Protein AF-A0A2V8GBH7-F1 (afdb_monomer)

Secondary structure (DSSP, 8-state):
--EEEEEEEEE-TTS-EEEEEEETTS-EEEEEEE--TT---TT--TT-B-GGGS-S--------------

Foldseek 3Di:
DAFPDWDDWDQDPQRWIWTWTQGPVRAIWIFGQGDDPSRPDPQRDHGDTDPVPRPPDPPPPPPPDDDDDD

Sequence (70 aa):
MRILRGLSSRLLPCGCLAGIYETYDGNVVTILDERDETCRDRRHVNGNVLPDLCPARASQSRADSTRADR

Structure (mmCIF, N/CA/C/O backbone):
data_AF-A0A2V8GBH7-F1
#
_entry.id   AF-A0A2V8GBH7-F1
#
loop_
_atom_site.group_PDB
_atom_site.id
_atom_site.type_symbol
_atom_site.label_atom_id
_atom_site.label_alt_id
_atom_site.label_comp_id
_atom_site.label_asym_id
_atom_site.label_entity_id
_atom_site.label_seq_id
_atom_site.pdbx_PDB_ins_code
_atom_site.Cartn_x
_atom_site.Cartn_y
_atom_site.Cartn_z
_atom_site.occupancy
_atom_site.B_iso_or_equiv
_atom_site.auth_seq_id
_atom_site.auth_comp_id
_atom_site.auth_asym_id
_atom_site.auth_atom_id
_atom_site.pdbx_PDB_model_num
ATOM 1 N N . MET A 1 1 ? -12.458 8.716 3.808 1.00 80.12 1 MET A N 1
ATOM 2 C CA . MET A 1 1 ? -11.481 8.203 4.795 1.00 80.12 1 MET A CA 1
ATOM 3 C C . MET A 1 1 ? -10.602 9.356 5.252 1.00 80.12 1 MET A C 1
ATOM 5 O O . MET A 1 1 ? -10.221 10.160 4.412 1.00 80.12 1 MET A O 1
ATOM 9 N N . ARG A 1 2 ? -10.297 9.456 6.550 1.00 92.31 2 ARG A N 1
ATOM 10 C CA . ARG A 1 2 ? -9.304 10.402 7.084 1.00 92.31 2 ARG A CA 1
ATOM 11 C C . ARG A 1 2 ? -8.244 9.628 7.861 1.00 92.31 2 ARG A C 1
ATOM 13 O O . ARG A 1 2 ? -8.596 8.795 8.695 1.00 92.31 2 ARG A O 1
ATOM 20 N N . ILE A 1 3 ? -6.979 9.900 7.568 1.00 93.44 3 ILE A N 1
ATOM 21 C CA . ILE A 1 3 ? -5.828 9.256 8.206 1.00 93.44 3 ILE A CA 1
ATOM 22 C C . ILE A 1 3 ? -5.537 9.973 9.525 1.00 93.44 3 ILE A C 1
ATOM 24 O O . ILE A 1 3 ? -5.417 11.194 9.537 1.00 93.44 3 ILE A O 1
ATOM 28 N N . LEU A 1 4 ? -5.431 9.208 10.610 1.00 95.62 4 LEU A N 1
ATOM 29 C CA . LEU A 1 4 ? -5.004 9.683 11.923 1.00 95.62 4 LEU A CA 1
ATOM 30 C C . LEU A 1 4 ? -3.474 9.730 12.008 1.00 95.62 4 LEU A C 1
ATOM 32 O O . LEU A 1 4 ? -2.909 10.756 12.374 1.00 95.62 4 LEU A O 1
ATOM 36 N N . ARG A 1 5 ? -2.800 8.619 11.675 1.00 95.62 5 ARG A N 1
ATOM 37 C CA . ARG A 1 5 ? -1.332 8.509 11.692 1.00 95.62 5 ARG A CA 1
ATOM 38 C C . ARG A 1 5 ? -0.821 7.428 10.742 1.00 95.62 5 ARG A C 1
ATOM 40 O O . ARG A 1 5 ? -1.532 6.469 10.446 1.00 95.62 5 ARG A O 1
ATOM 47 N N . GLY A 1 6 ? 0.431 7.569 10.312 1.00 95.69 6 GLY A N 1
ATOM 48 C CA . GLY A 1 6 ? 1.191 6.482 9.692 1.00 95.69 6 GLY A CA 1
ATOM 49 C C . GLY A 1 6 ? 1.702 5.507 10.750 1.00 95.69 6 GLY A C 1
ATOM 50 O O . GLY A 1 6 ? 2.143 5.932 11.817 1.00 95.69 6 GLY A O 1
ATOM 51 N N . LEU A 1 7 ? 1.615 4.210 10.463 1.00 95.25 7 LEU A N 1
ATOM 52 C CA . LEU A 1 7 ? 2.100 3.136 11.332 1.00 95.25 7 LEU A CA 1
ATOM 53 C C . LEU A 1 7 ? 3.429 2.573 10.825 1.00 95.25 7 LEU A C 1
ATOM 55 O O . LEU A 1 7 ? 4.374 2.423 11.594 1.00 95.25 7 LEU A O 1
ATOM 59 N N . SER A 1 8 ? 3.504 2.263 9.534 1.00 95.00 8 SER A N 1
ATOM 60 C CA . SER A 1 8 ? 4.705 1.748 8.874 1.00 95.00 8 SER A CA 1
ATOM 61 C C . SER A 1 8 ? 4.558 1.845 7.356 1.00 95.00 8 SER A C 1
ATOM 63 O O . SER A 1 8 ? 3.504 2.227 6.850 1.00 95.00 8 SER A O 1
ATOM 65 N N . SER A 1 9 ? 5.609 1.498 6.619 1.00 94.25 9 SER A N 1
ATOM 66 C CA . SER A 1 9 ? 5.571 1.338 5.166 1.00 94.25 9 SER A CA 1
ATOM 67 C C . SER A 1 9 ? 6.184 0.001 4.763 1.00 94.25 9 SER A C 1
ATOM 69 O O . SER A 1 9 ? 6.923 -0.629 5.528 1.00 94.25 9 SER A O 1
ATOM 71 N N . ARG A 1 10 ? 5.845 -0.469 3.564 1.00 93.25 10 ARG A N 1
ATOM 72 C CA . ARG A 1 10 ? 6.338 -1.728 3.012 1.00 93.25 10 ARG A CA 1
ATOM 73 C C . ARG A 1 10 ? 6.523 -1.623 1.504 1.00 93.25 10 ARG A C 1
ATOM 75 O O . ARG A 1 10 ? 5.634 -1.164 0.793 1.00 93.25 10 ARG A O 1
ATOM 82 N N . LEU A 1 11 ? 7.651 -2.144 1.025 1.00 94.94 11 LEU A N 1
ATOM 83 C CA . LEU A 1 11 ? 7.878 -2.385 -0.395 1.00 94.94 11 LEU A CA 1
ATOM 84 C C . LEU A 1 11 ? 7.156 -3.670 -0.830 1.00 94.94 11 LEU A C 1
ATOM 86 O O . LEU A 1 11 ? 7.298 -4.725 -0.200 1.00 94.94 11 LEU A O 1
ATOM 90 N N . LEU A 1 12 ? 6.368 -3.585 -1.895 1.00 92.50 12 LEU A N 1
ATOM 91 C CA . LEU A 1 12 ? 5.668 -4.721 -2.483 1.00 92.50 12 LEU A CA 1
ATOM 92 C C . LEU A 1 12 ? 6.584 -5.490 -3.447 1.00 92.50 12 LEU A C 1
ATOM 94 O O . LEU A 1 12 ? 7.524 -4.914 -3.991 1.00 92.50 12 LEU A O 1
ATOM 98 N N . PRO A 1 13 ? 6.293 -6.774 -3.740 1.00 91.38 13 PRO A N 1
ATOM 99 C CA . PRO A 1 13 ? 7.095 -7.567 -4.680 1.00 91.38 13 PRO A CA 1
ATOM 100 C C . PRO A 1 13 ? 7.167 -6.981 -6.096 1.00 91.38 13 PRO A C 1
ATOM 102 O O . PRO A 1 13 ? 8.093 -7.275 -6.842 1.00 91.38 13 PRO A O 1
ATOM 105 N N . CYS A 1 14 ? 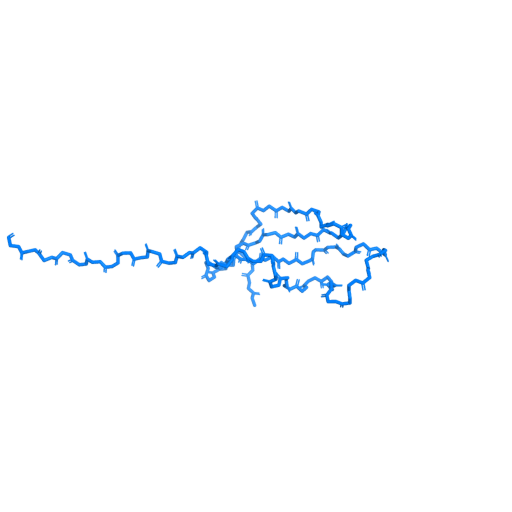6.188 -6.157 -6.473 1.00 93.25 14 CYS A N 1
ATOM 106 C CA . CYS A 1 14 ? 6.153 -5.448 -7.750 1.00 93.25 14 CYS A CA 1
ATOM 107 C C . CYS A 1 14 ? 6.894 -4.098 -7.731 1.00 93.25 14 CYS A C 1
ATOM 109 O O . CYS A 1 14 ? 6.692 -3.307 -8.644 1.00 93.25 14 CYS A O 1
ATOM 111 N N . GLY A 1 15 ? 7.653 -3.796 -6.673 1.00 94.31 15 GLY A N 1
ATOM 112 C CA . GLY A 1 15 ? 8.423 -2.558 -6.518 1.00 94.31 15 GLY A CA 1
ATOM 113 C C . GLY A 1 15 ? 7.657 -1.387 -5.898 1.00 94.31 15 GLY A C 1
ATOM 114 O O . GLY A 1 15 ? 8.276 -0.462 -5.392 1.00 94.31 15 GLY A O 1
ATOM 115 N N . CYS A 1 16 ? 6.319 -1.418 -5.873 1.00 95.94 16 CYS A N 1
ATOM 116 C CA . CYS A 1 16 ? 5.542 -0.301 -5.331 1.00 95.94 16 CYS A CA 1
ATOM 117 C C . CYS A 1 16 ? 5.731 -0.122 -3.820 1.00 95.94 16 CYS A C 1
ATOM 119 O O . CYS A 1 16 ? 5.847 -1.100 -3.078 1.00 95.94 16 CYS A O 1
ATOM 121 N N . LEU A 1 17 ? 5.650 1.123 -3.364 1.00 96.12 17 LEU A N 1
ATOM 122 C CA . LEU A 1 17 ? 5.642 1.483 -1.957 1.00 96.12 17 LEU A CA 1
ATOM 123 C C . LEU A 1 17 ? 4.204 1.606 -1.451 1.00 96.12 17 LEU A C 1
ATOM 125 O O . LEU A 1 17 ? 3.384 2.333 -2.016 1.00 96.12 17 LEU A O 1
ATOM 129 N N . ALA A 1 18 ? 3.908 0.903 -0.363 1.00 95.81 18 ALA A N 1
ATOM 130 C CA . ALA A 1 18 ? 2.632 0.990 0.325 1.00 95.81 18 ALA A CA 1
ATOM 131 C C . ALA A 1 18 ? 2.823 1.464 1.768 1.00 95.81 18 ALA A C 1
ATOM 133 O O . ALA A 1 18 ? 3.659 0.927 2.501 1.00 95.81 18 ALA A O 1
ATOM 134 N N . GLY A 1 19 ? 2.016 2.432 2.184 1.00 95.44 19 GLY A N 1
ATOM 135 C CA . GLY A 1 19 ? 1.933 2.911 3.554 1.00 95.44 19 GLY A CA 1
ATOM 136 C C . GLY A 1 19 ? 0.809 2.212 4.314 1.00 95.44 19 GLY A C 1
ATOM 137 O O . GLY A 1 19 ? -0.253 1.905 3.770 1.00 95.44 19 GLY A O 1
ATOM 138 N N . ILE A 1 20 ? 1.041 1.937 5.592 1.00 95.00 20 ILE A N 1
ATOM 139 C CA . ILE A 1 20 ? 0.056 1.389 6.522 1.00 95.00 20 ILE A CA 1
ATOM 140 C C . ILE A 1 20 ? -0.343 2.510 7.474 1.00 95.00 20 ILE A C 1
ATOM 142 O O . ILE A 1 20 ? 0.502 3.105 8.145 1.00 95.00 20 ILE A O 1
ATOM 146 N N . TYR A 1 21 ? -1.640 2.780 7.545 1.00 95.38 21 TYR A N 1
ATOM 147 C CA . TYR A 1 21 ? -2.199 3.934 8.231 1.00 95.38 21 TYR A CA 1
ATOM 148 C C . TYR A 1 21 ? -3.313 3.521 9.176 1.00 95.38 21 TYR A C 1
ATOM 150 O O . TYR A 1 21 ? -4.110 2.636 8.871 1.00 95.38 21 TYR A O 1
ATOM 158 N N . GLU A 1 22 ? -3.403 4.215 10.303 1.00 94.06 22 GLU A N 1
ATOM 159 C CA . GLU A 1 22 ? -4.582 4.181 11.159 1.00 94.06 22 GLU A CA 1
ATOM 160 C C . GLU A 1 22 ? -5.518 5.324 10.763 1.00 94.06 22 GLU A C 1
ATOM 162 O O . GLU A 1 22 ? -5.074 6.456 10.550 1.00 94.06 22 GLU A O 1
ATOM 167 N N . THR A 1 23 ? -6.814 5.046 10.652 1.00 94.94 23 THR A N 1
ATOM 168 C CA . THR A 1 23 ? -7.848 6.055 10.415 1.00 94.94 23 THR A CA 1
ATOM 169 C C . THR A 1 23 ? -8.447 6.543 11.730 1.00 94.94 23 THR A C 1
ATOM 171 O O . THR A 1 23 ? -8.372 5.869 12.754 1.00 94.94 23 THR A O 1
ATOM 174 N N . TYR A 1 24 ? -9.103 7.704 11.702 1.00 93.75 24 TYR A N 1
ATOM 175 C CA . TYR A 1 24 ? -9.823 8.224 12.876 1.00 93.75 24 TYR A CA 1
ATOM 176 C C . TYR A 1 24 ? -10.940 7.296 13.379 1.00 93.75 24 TYR A C 1
ATOM 178 O O . TYR A 1 24 ? -11.305 7.362 14.547 1.00 93.75 24 TYR A O 1
ATOM 186 N N . ASP A 1 25 ? -11.440 6.408 12.519 1.00 92.94 25 ASP A N 1
ATOM 187 C CA . ASP A 1 25 ? -12.454 5.410 12.869 1.00 92.94 25 ASP A CA 1
ATOM 188 C C . ASP A 1 25 ? -11.841 4.161 13.541 1.00 92.94 25 ASP A C 1
ATOM 190 O O . ASP A 1 25 ? -12.539 3.175 13.771 1.00 92.94 25 ASP A O 1
ATOM 194 N N . GLY A 1 26 ? -10.530 4.173 13.819 1.00 90.50 26 GLY A N 1
ATOM 195 C CA . GLY A 1 26 ? -9.792 3.063 14.428 1.00 90.50 26 GLY A CA 1
ATOM 196 C C . GLY A 1 26 ? -9.492 1.908 13.470 1.00 90.50 26 GLY A C 1
ATOM 197 O O . GLY A 1 26 ? -9.150 0.813 13.915 1.00 90.50 26 GLY A O 1
ATOM 198 N N . ASN A 1 27 ? -9.634 2.117 12.158 1.00 91.31 27 ASN A N 1
ATOM 199 C CA . ASN A 1 27 ? -9.336 1.095 11.157 1.00 91.31 27 ASN A CA 1
ATOM 200 C C . ASN A 1 27 ? -7.882 1.200 10.697 1.00 91.31 27 ASN A C 1
ATOM 202 O O . ASN A 1 27 ? -7.370 2.298 10.491 1.00 91.31 27 ASN A O 1
ATOM 206 N N . VAL A 1 28 ? -7.241 0.055 10.463 1.00 92.62 28 VAL A N 1
ATOM 207 C CA . VAL A 1 28 ? -5.929 0.003 9.808 1.00 92.62 28 VAL A CA 1
ATOM 208 C C . VAL A 1 28 ? -6.127 -0.271 8.325 1.00 92.62 28 VAL A C 1
ATOM 210 O O . VAL A 1 28 ? -6.719 -1.284 7.950 1.00 92.62 28 VAL A O 1
ATOM 213 N N . VAL A 1 29 ? -5.627 0.635 7.490 1.00 93.31 29 VAL A N 1
ATOM 214 C CA . VAL A 1 29 ? -5.706 0.559 6.030 1.00 93.31 29 VAL A CA 1
ATOM 215 C C . VAL A 1 29 ? -4.312 0.581 5.422 1.00 93.31 29 VAL A C 1
ATOM 217 O O . VAL A 1 29 ? -3.412 1.251 5.926 1.00 93.31 29 VAL A O 1
ATOM 220 N N . THR A 1 30 ? -4.135 -0.137 4.320 1.00 94.56 30 THR A N 1
ATOM 221 C CA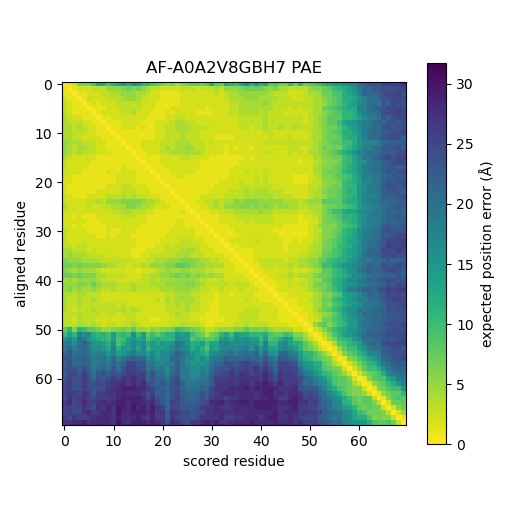 . THR A 1 30 ? -2.929 -0.047 3.493 1.00 94.56 30 THR A CA 1
ATOM 222 C C . THR A 1 30 ? -3.249 0.774 2.256 1.00 94.56 30 THR A C 1
ATOM 224 O O . THR A 1 30 ? -4.233 0.489 1.580 1.00 94.56 30 THR A O 1
ATOM 227 N N . ILE A 1 31 ? -2.446 1.789 1.962 1.00 94.44 31 ILE A N 1
ATOM 228 C CA . ILE A 1 31 ? -2.613 2.682 0.812 1.00 94.44 31 ILE A CA 1
ATOM 229 C C . ILE A 1 31 ? -1.356 2.582 -0.043 1.00 94.44 31 ILE A C 1
ATOM 231 O O . ILE A 1 31 ? -0.253 2.461 0.485 1.00 94.44 31 ILE A O 1
ATOM 235 N N . LEU A 1 32 ? -1.514 2.593 -1.364 1.00 95.81 32 LEU A N 1
ATOM 236 C CA . LEU A 1 32 ? -0.374 2.704 -2.265 1.00 95.81 32 LEU A CA 1
ATOM 237 C C . LEU A 1 32 ? 0.121 4.156 -2.275 1.00 95.81 32 LEU A C 1
ATOM 239 O O . LEU A 1 32 ? -0.578 5.033 -2.785 1.00 95.81 32 LEU A O 1
ATOM 243 N N . ASP A 1 33 ? 1.310 4.405 -1.740 1.00 95.38 33 ASP A N 1
ATOM 244 C CA . ASP A 1 33 ? 1.890 5.752 -1.706 1.00 95.38 33 ASP A CA 1
ATOM 245 C C . ASP A 1 33 ? 2.562 6.070 -3.040 1.00 95.38 33 ASP A C 1
ATOM 247 O O . ASP A 1 33 ? 2.352 7.137 -3.618 1.00 95.38 33 ASP A O 1
ATOM 251 N N . GLU A 1 34 ? 3.316 5.099 -3.563 1.00 96.62 34 GLU A N 1
ATOM 252 C CA . G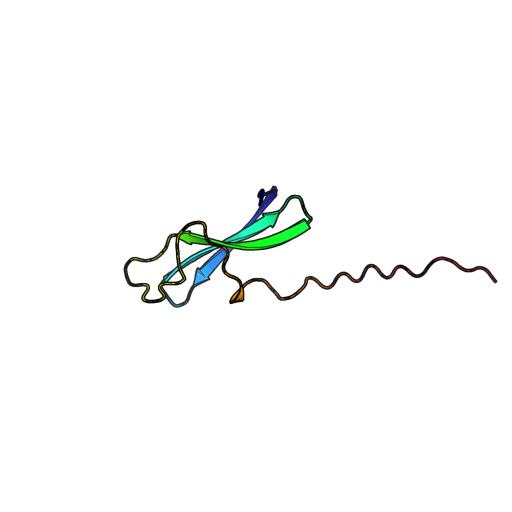LU A 1 34 ? 4.064 5.247 -4.802 1.00 96.62 34 GLU A CA 1
ATOM 253 C C . GLU A 1 34 ? 4.047 3.960 -5.626 1.00 96.62 34 GLU A C 1
ATOM 255 O O . GLU A 1 34 ? 4.446 2.878 -5.187 1.00 96.62 34 GLU A O 1
ATOM 260 N N . ARG A 1 35 ? 3.578 4.082 -6.863 1.00 95.38 35 ARG A N 1
ATOM 261 C CA . ARG A 1 35 ? 3.612 3.018 -7.853 1.00 95.38 35 ARG A CA 1
ATOM 262 C C . ARG A 1 35 ? 4.933 3.048 -8.616 1.00 95.38 35 ARG A C 1
ATOM 264 O O . ARG A 1 35 ? 5.220 4.011 -9.315 1.00 95.38 35 ARG A O 1
ATOM 271 N N . ASP A 1 36 ? 5.651 1.933 -8.569 1.00 95.75 36 ASP A N 1
ATOM 272 C CA . ASP A 1 36 ? 6.791 1.675 -9.448 1.00 95.75 36 ASP A CA 1
ATOM 273 C C . ASP A 1 36 ? 6.392 1.645 -10.938 1.00 95.75 36 ASP A C 1
ATOM 275 O O . ASP A 1 36 ? 5.348 1.093 -11.308 1.00 95.75 36 ASP A O 1
ATOM 279 N N . GLU A 1 37 ? 7.242 2.200 -11.802 1.00 93.19 37 GLU A N 1
ATOM 280 C CA . GLU A 1 37 ? 7.022 2.294 -13.253 1.00 93.19 37 GLU A CA 1
ATOM 281 C C . GLU A 1 37 ? 6.880 0.922 -13.929 1.00 93.19 37 GLU A C 1
ATOM 283 O O . GLU A 1 37 ? 6.161 0.769 -14.920 1.00 93.19 37 GLU A O 1
ATOM 288 N N . THR A 1 38 ? 7.527 -0.104 -13.374 1.00 93.00 38 THR A N 1
ATOM 289 C CA . THR A 1 38 ? 7.507 -1.475 -13.893 1.00 93.00 38 THR A CA 1
ATOM 290 C C . THR A 1 38 ? 6.311 -2.288 -13.393 1.00 93.00 38 THR A C 1
ATOM 292 O O . THR A 1 38 ? 6.069 -3.406 -13.867 1.00 93.00 38 THR A O 1
ATOM 295 N N . CYS A 1 39 ? 5.515 -1.739 -12.468 1.00 94.31 39 CYS A N 1
ATOM 296 C CA . CYS A 1 39 ? 4.369 -2.431 -11.899 1.00 94.31 39 CYS A CA 1
ATOM 297 C C . CYS A 1 39 ? 3.286 -2.698 -12.958 1.00 94.31 39 CYS A C 1
ATOM 299 O O . CYS A 1 39 ? 2.677 -1.780 -13.517 1.00 94.31 39 CYS A O 1
ATOM 301 N N . ARG A 1 40 ? 2.991 -3.984 -13.189 1.00 93.88 40 ARG A N 1
ATOM 302 C CA . ARG A 1 40 ? 1.988 -4.441 -14.168 1.00 93.88 40 ARG A CA 1
ATOM 303 C C . ARG A 1 40 ? 0.573 -4.581 -13.604 1.00 93.88 40 ARG A C 1
ATOM 305 O O . ARG A 1 40 ? -0.360 -4.752 -14.389 1.00 93.88 40 ARG A O 1
ATOM 312 N N . ASP A 1 41 ? 0.396 -4.514 -12.284 1.00 91.19 41 ASP A N 1
ATOM 313 C CA . ASP A 1 41 ? -0.939 -4.572 -11.687 1.00 91.19 41 ASP A CA 1
ATOM 314 C C . ASP A 1 41 ? -1.649 -3.226 -11.881 1.00 91.19 41 ASP A C 1
ATOM 316 O O . ASP A 1 41 ? -1.251 -2.199 -11.335 1.00 91.19 41 ASP A O 1
ATOM 320 N N . ARG A 1 42 ? -2.725 -3.231 -12.672 1.00 89.50 42 ARG A N 1
ATOM 321 C CA . ARG A 1 42 ? -3.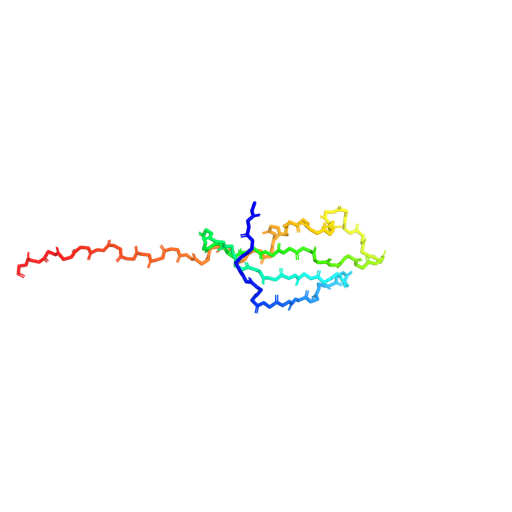521 -2.029 -12.960 1.00 89.50 42 ARG A CA 1
ATOM 322 C C . ARG A 1 42 ? -4.338 -1.550 -11.761 1.00 89.50 42 ARG A C 1
ATOM 324 O O . ARG A 1 42 ? -4.840 -0.432 -11.793 1.00 89.50 42 ARG A O 1
ATOM 331 N N . ARG A 1 43 ? -4.493 -2.379 -10.725 1.00 88.31 43 ARG A N 1
ATOM 332 C CA . ARG A 1 43 ? -5.178 -2.010 -9.479 1.00 88.31 43 ARG A CA 1
ATOM 333 C C . ARG A 1 43 ? -4.299 -1.136 -8.586 1.00 88.31 43 ARG A C 1
ATOM 335 O O . ARG A 1 43 ? -4.830 -0.418 -7.743 1.00 88.31 43 ARG A O 1
ATOM 342 N N . HIS A 1 44 ? -2.978 -1.173 -8.776 1.00 91.56 44 HIS A N 1
ATOM 343 C CA . HIS A 1 44 ? -2.046 -0.309 -8.062 1.00 91.56 44 HIS A CA 1
ATOM 344 C C . HIS A 1 44 ? -2.111 1.103 -8.645 1.00 91.56 44 HIS A C 1
ATOM 346 O O . HIS A 1 44 ? -1.537 1.399 -9.691 1.00 91.56 44 HIS A O 1
ATOM 352 N N . VAL A 1 45 ? -2.836 1.973 -7.951 1.00 93.19 45 VAL A N 1
ATOM 353 C CA . VAL A 1 45 ? -2.972 3.396 -8.264 1.00 93.19 45 VAL A CA 1
ATOM 354 C C . VAL A 1 45 ? -2.629 4.18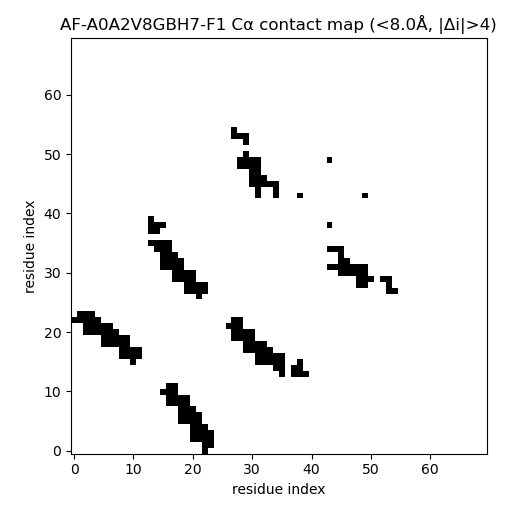0 -7.004 1.00 93.19 45 VAL A C 1
ATOM 356 O O . VAL A 1 45 ? -3.092 3.822 -5.922 1.00 93.19 45 VAL A O 1
ATOM 359 N N . ASN A 1 46 ? -1.818 5.231 -7.130 1.00 94.19 46 ASN A N 1
ATOM 360 C CA . ASN A 1 46 ? -1.415 6.047 -5.984 1.00 94.19 46 ASN A CA 1
ATOM 361 C C . ASN A 1 46 ? -2.648 6.608 -5.265 1.00 94.19 46 ASN A C 1
ATOM 363 O O . ASN A 1 46 ? -3.585 7.092 -5.902 1.00 94.19 46 ASN A O 1
ATOM 367 N N . GLY A 1 47 ? -2.645 6.530 -3.938 1.00 92.38 47 GLY A N 1
ATOM 368 C CA . GLY A 1 47 ? -3.755 6.947 -3.087 1.00 92.38 47 GLY A CA 1
ATOM 369 C C . GLY A 1 47 ? -4.896 5.931 -2.972 1.00 92.38 47 GLY A C 1
ATOM 370 O O . GLY A 1 47 ?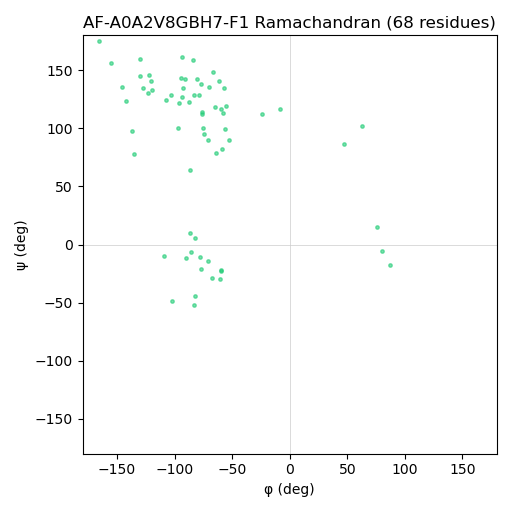 -5.796 6.141 -2.156 1.00 92.38 47 GLY A O 1
ATOM 371 N N . ASN A 1 48 ? -4.873 4.819 -3.718 1.00 93.06 48 ASN A N 1
ATOM 372 C CA . ASN A 1 48 ? -5.868 3.763 -3.550 1.00 93.06 48 ASN A CA 1
ATOM 373 C C . ASN A 1 48 ? -5.529 2.853 -2.370 1.00 93.06 48 ASN A C 1
ATOM 375 O O . ASN A 1 48 ? -4.377 2.487 -2.134 1.00 93.06 48 ASN A O 1
ATOM 379 N N . VAL A 1 49 ? -6.580 2.435 -1.665 1.00 92.19 49 VAL A N 1
ATOM 380 C CA . VAL A 1 49 ? -6.493 1.404 -0.630 1.00 92.19 49 VAL A CA 1
ATOM 381 C C . VAL A 1 49 ? -6.227 0.050 -1.289 1.00 92.19 49 VAL A C 1
ATOM 383 O O . VAL A 1 49 ? -6.875 -0.302 -2.275 1.00 92.19 49 VAL A O 1
ATOM 386 N N . LEU A 1 50 ? -5.296 -0.715 -0.724 1.00 90.44 50 LEU 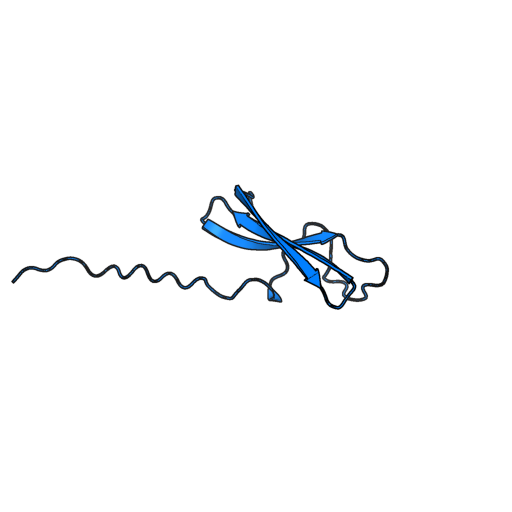A N 1
ATOM 387 C CA . LEU A 1 50 ? -4.949 -2.071 -1.138 1.00 90.44 50 LEU A CA 1
ATOM 388 C C . LEU A 1 50 ? -5.685 -3.082 -0.238 1.00 90.44 50 LEU A C 1
ATOM 390 O O . LEU A 1 50 ? -5.241 -3.331 0.886 1.00 90.44 50 LEU A O 1
ATOM 394 N N . PRO A 1 51 ? -6.809 -3.670 -0.690 1.00 76.31 51 PRO A N 1
ATOM 395 C CA . PRO A 1 51 ? -7.662 -4.509 0.155 1.00 76.31 51 PRO A CA 1
ATOM 396 C C . PRO A 1 51 ? -7.001 -5.832 0.572 1.00 76.31 51 PRO A C 1
ATOM 398 O O . PRO A 1 51 ? -7.281 -6.327 1.659 1.00 76.31 51 PRO A O 1
ATOM 401 N N . ASP A 1 52 ? -6.086 -6.365 -0.242 1.00 67.81 52 ASP A N 1
ATOM 402 C CA . ASP A 1 52 ? -5.441 -7.672 -0.022 1.00 67.81 52 ASP A CA 1
ATOM 403 C C . ASP A 1 52 ? -4.320 -7.631 1.040 1.00 67.81 52 ASP A C 1
ATOM 405 O O . ASP A 1 52 ? -3.817 -8.669 1.467 1.00 67.81 52 ASP A O 1
ATOM 409 N N . LEU A 1 53 ? -3.910 -6.430 1.463 1.00 66.50 53 LEU A N 1
ATOM 410 C CA . LEU A 1 53 ? -2.853 -6.212 2.458 1.00 66.50 53 LEU A CA 1
ATOM 411 C C . LEU A 1 53 ? -3.383 -5.704 3.795 1.00 66.50 53 LEU A C 1
ATOM 413 O O . LEU A 1 53 ? -2.634 -5.690 4.774 1.00 66.50 53 LEU A O 1
ATOM 417 N N . CYS A 1 54 ? -4.663 -5.326 3.853 1.00 55.28 54 CYS A N 1
ATOM 418 C CA . CYS A 1 54 ? -5.334 -5.109 5.121 1.00 55.28 54 CYS A CA 1
ATOM 419 C C . CYS A 1 54 ? -5.282 -6.433 5.891 1.00 55.28 54 CYS A C 1
ATOM 421 O O . CYS A 1 54 ? -5.872 -7.413 5.425 1.00 55.28 54 CYS A O 1
ATOM 423 N N . PRO A 1 55 ? -4.615 -6.507 7.059 1.00 52.84 55 PRO A N 1
ATOM 424 C CA . PRO A 1 55 ? -4.753 -7.676 7.905 1.00 52.84 55 PRO A CA 1
ATOM 425 C C . PRO A 1 55 ? -6.240 -7.790 8.219 1.00 52.84 55 PRO A C 1
ATOM 427 O O . PRO A 1 55 ? -6.828 -6.888 8.820 1.00 52.84 55 PRO A O 1
ATOM 430 N N . ALA A 1 56 ? -6.863 -8.851 7.708 1.00 47.94 56 ALA A N 1
ATOM 431 C CA . ALA A 1 56 ? -8.273 -9.118 7.887 1.00 47.94 56 ALA A CA 1
ATOM 432 C C . ALA A 1 56 ? -8.550 -9.150 9.390 1.00 47.94 56 ALA A C 1
ATOM 434 O O . ALA A 1 56 ? -8.290 -10.142 10.056 1.00 47.94 56 ALA A O 1
ATOM 435 N N . ARG A 1 57 ? -9.063 -8.032 9.909 1.00 48.28 57 ARG A N 1
ATOM 436 C CA . ARG A 1 57 ? -9.494 -7.854 11.291 1.00 48.28 57 ARG A CA 1
ATOM 437 C C . ARG A 1 57 ? -8.345 -8.015 12.298 1.00 48.28 57 ARG A C 1
ATOM 439 O O . ARG A 1 57 ? -8.051 -9.107 12.782 1.00 48.28 57 ARG A O 1
ATOM 446 N N . ALA A 1 58 ? -7.848 -6.879 12.795 1.00 45.00 58 ALA A N 1
ATOM 447 C CA . ALA A 1 58 ? -7.728 -6.743 14.244 1.00 45.00 58 ALA A CA 1
ATOM 448 C C . ALA A 1 58 ? -9.118 -7.070 14.807 1.00 45.00 58 ALA A C 1
ATOM 450 O O . ALA A 1 58 ? -10.033 -6.247 14.792 1.00 45.00 58 ALA A O 1
ATOM 451 N N . SER A 1 59 ? -9.325 -8.350 15.102 1.00 46.91 59 SER A N 1
ATOM 452 C CA . SER A 1 59 ? -10.586 -8.871 15.584 1.00 46.91 59 SER A CA 1
ATOM 453 C C . SER A 1 59 ? -10.938 -8.065 16.816 1.00 46.91 59 SER A C 1
ATOM 455 O O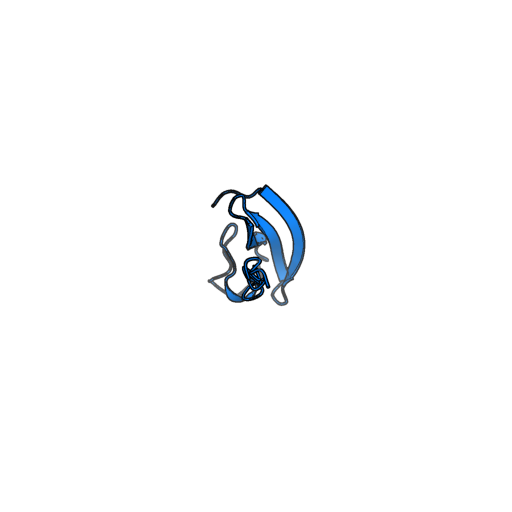 . SER A 1 59 ? -10.178 -8.013 17.778 1.00 46.91 59 SER A O 1
ATOM 457 N N . GLN A 1 60 ? 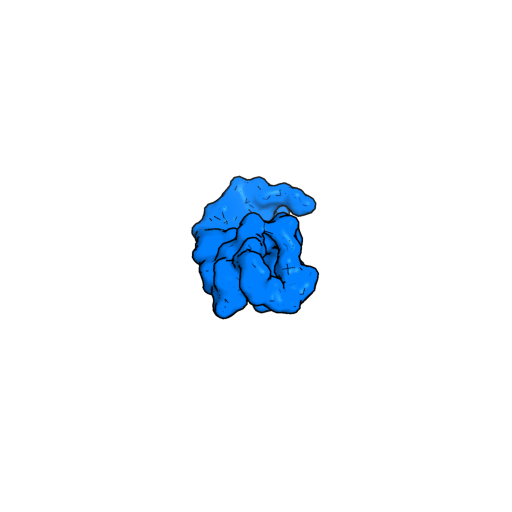-12.073 -7.385 16.734 1.00 48.97 60 GLN A N 1
ATOM 458 C CA . GLN A 1 60 ? -12.742 -6.756 17.849 1.00 48.97 60 GLN A CA 1
ATOM 459 C C . GLN A 1 60 ? -13.052 -7.845 18.882 1.00 48.97 60 GLN A C 1
ATOM 461 O O . GLN A 1 60 ? -14.157 -8.367 18.932 1.00 48.97 60 GLN A O 1
ATOM 466 N N . SER A 1 61 ? -12.087 -8.205 19.723 1.00 47.19 61 SER A N 1
ATOM 467 C CA . SER A 1 61 ? -12.360 -8.835 21.006 1.00 47.19 61 SER A CA 1
ATOM 468 C C . SER A 1 61 ? -12.592 -7.716 22.015 1.00 47.19 61 SER A C 1
ATOM 470 O O . SER A 1 61 ? -11.841 -7.546 22.973 1.00 47.19 61 SER A O 1
ATOM 472 N N . ARG A 1 62 ? -13.658 -6.931 21.807 1.00 48.12 62 ARG A N 1
ATOM 473 C CA . ARG A 1 62 ? -14.397 -6.444 22.968 1.00 48.12 62 ARG A CA 1
ATOM 474 C C . ARG A 1 62 ? -15.095 -7.680 23.512 1.00 48.12 62 ARG A C 1
ATOM 476 O O . ARG A 1 62 ? -16.182 -8.030 23.068 1.00 48.12 62 ARG A O 1
ATOM 483 N N . ALA A 1 63 ? -14.416 -8.373 24.422 1.00 51.16 63 ALA A N 1
ATOM 484 C CA . ALA A 1 63 ? -15.093 -9.200 25.402 1.00 51.16 63 ALA A CA 1
ATOM 485 C C . ALA A 1 63 ? -15.919 -8.241 26.267 1.00 51.16 63 ALA A C 1
ATOM 487 O O . ALA A 1 63 ? -15.500 -7.803 27.334 1.00 51.16 63 ALA A O 1
ATOM 488 N N . ASP A 1 64 ? -17.062 -7.833 25.725 1.00 52.72 64 ASP A N 1
ATOM 489 C CA . ASP A 1 64 ? -18.169 -7.345 26.513 1.00 52.72 64 ASP A CA 1
ATOM 490 C C . ASP A 1 64 ? -18.784 -8.591 27.151 1.00 52.72 64 ASP A C 1
ATOM 492 O O . ASP A 1 64 ? -19.490 -9.385 26.531 1.00 52.72 64 ASP A O 1
ATOM 496 N N . SER A 1 65 ? -18.362 -8.861 28.376 1.00 54.41 65 SER A N 1
ATOM 497 C CA . SER A 1 65 ? -19.072 -9.751 29.280 1.00 54.41 65 SER A CA 1
ATOM 498 C C . SER A 1 65 ? -19.087 -9.055 30.624 1.00 54.41 65 SER A C 1
ATOM 500 O O . SER A 1 65 ? -18.266 -9.280 31.509 1.00 54.41 65 SER A O 1
ATOM 502 N N . THR A 1 66 ? -20.003 -8.093 30.682 1.00 59.28 66 THR A N 1
ATOM 503 C CA . THR A 1 66 ? -20.754 -7.674 31.859 1.00 59.28 66 THR A CA 1
ATOM 504 C C . THR A 1 66 ? -20.580 -8.581 33.076 1.00 59.28 66 THR A C 1
ATOM 506 O O . THR A 1 66 ? -21.018 -9.729 33.110 1.00 59.28 66 THR A O 1
ATOM 509 N N . ARG A 1 67 ? -20.006 -7.968 34.108 1.00 56.03 67 ARG A N 1
ATOM 510 C CA . ARG A 1 67 ? -20.315 -8.140 35.527 1.00 56.03 67 ARG A CA 1
ATOM 511 C C . ARG A 1 67 ? -21.749 -8.664 35.762 1.00 56.03 67 ARG A C 1
ATOM 513 O O . ARG A 1 67 ? -22.709 -7.930 35.555 1.00 56.03 67 ARG A O 1
ATOM 520 N N . ALA A 1 68 ? -21.859 -9.895 36.245 1.00 55.84 68 ALA A N 1
ATOM 521 C CA . ALA A 1 68 ? -22.972 -10.422 37.039 1.00 55.84 68 ALA A CA 1
ATOM 522 C C . ALA A 1 68 ? -22.292 -11.232 38.158 1.00 55.84 68 ALA A C 1
ATOM 524 O O . ALA A 1 68 ? -21.601 -12.201 37.873 1.00 55.84 68 ALA A O 1
ATOM 525 N N . ASP A 1 69 ? -22.103 -10.678 39.355 1.00 62.78 69 ASP A N 1
ATOM 526 C CA . ASP A 1 69 ? -23.068 -10.731 40.464 1.00 62.78 69 ASP A CA 1
ATOM 527 C C . ASP A 1 69 ? -23.611 -12.152 40.694 1.00 62.78 69 ASP A C 1
ATOM 529 O O . ASP A 1 69 ? -24.612 -12.548 40.091 1.00 62.78 69 ASP A O 1
ATOM 533 N N . ARG A 1 70 ? -22.873 -12.928 41.502 1.00 59.53 70 ARG A N 1
ATOM 534 C CA . ARG A 1 70 ? -23.361 -13.730 42.638 1.00 59.53 70 ARG A CA 1
ATOM 535 C C . ARG A 1 70 ? -22.209 -14.411 43.368 1.00 59.53 70 ARG A C 1
ATOM 537 O O . ARG A 1 70 ? -21.309 -14.936 42.679 1.00 59.53 70 ARG A O 1
#

Mean predicted aligned error: 9.61 Å

Nearest PDB structures (foldseek):
  6zxh-assembly1_z  TM=7.125E-01  e=1.828E+00  Homo sapiens
  6zxf-assembly1_z  TM=7.200E-01  e=4.558E+00  Homo sapiens
  6fdm-assembly1_A  TM=7.057E-01  e=7.884E+00  Homo sapiens
  1kkr-assembly1_B  TM=3.955E-01  e=7.884E+00  Citrobacter amalonaticus

Radius of gyration: 16.74 Å; Cα contacts (8 Å, |Δi|>4): 109; chains: 1; bounding box: 32×24×57 Å

pLDDT: mean 82.5, std 17.96, range [45.0, 96.62]

Solvent-accessible surface area (backbone atoms only — not comparable to full-atom values): 4481 Å² total; per-residue (Å²): 141,57,78,67,46,82,75,52,72,49,76,43,99,60,61,23,35,31,37,32,30,34,28,76,87,73,44,70,44,26,29,28,68,40,67,36,92,82,42,80,59,84,84,69,41,65,76,36,73,41,76,91,68,32,73,84,60,85,69,83,74,74,81,80,72,76,91,73,94,130